Protein AF-A0A962JHP2-F1 (afdb_monomer_lite)

Foldseek 3Di:
DDLVVLVVLLVLLVVLVVQLVVCVPPPVCVVVNVVSLVSSLVSQLVCLVPPDCQFKAKAFDPPDPQRWIWIDTPPDDSVSTDTDGLVSVVVSDDPVSCVNNVND

pLDDT: mean 94.13, std 5.73, range [69.44, 98.19]

Sequence (104 aa):
MTREEALALMKQIHFFNTQFHACANKPHLKFFRDFMRSNKDRCQLMLLKFASADLVWVKKDLNHPNQEWSIGLHGLPDNLARHIPLSVLQQGLSYELLKTWQIN

Structure (mmCIF, N/CA/C/O backbone):
data_AF-A0A962JHP2-F1
#
_entry.id   AF-A0A962JHP2-F1
#
loop_
_atom_site.group_PDB
_atom_site.id
_atom_site.type_symbol
_atom_site.label_atom_id
_atom_site.label_alt_id
_atom_site.label_comp_id
_atom_site.label_asym_id
_atom_site.label_entity_id
_atom_site.label_seq_id
_atom_site.pdbx_PDB_ins_code
_atom_site.Cartn_x
_atom_site.Cartn_y
_atom_site.Cartn_z
_atom_site.occupancy
_atom_site.B_iso_or_equiv
_atom_site.auth_seq_id
_atom_site.auth_comp_id
_atom_site.auth_asym_id
_atom_site.auth_atom_id
_atom_site.pdbx_PDB_model_num
ATOM 1 N N . MET A 1 1 ? -13.665 7.226 4.679 1.00 93.88 1 MET A N 1
ATOM 2 C CA . MET A 1 1 ? -13.632 6.485 3.402 1.00 93.88 1 MET A CA 1
ATOM 3 C C . MET A 1 1 ? -14.595 5.311 3.487 1.00 93.88 1 MET A C 1
ATOM 5 O O . MET A 1 1 ? -14.600 4.647 4.519 1.00 93.88 1 MET A O 1
ATOM 9 N N . THR A 1 2 ? -15.409 5.066 2.461 1.00 96.75 2 THR A N 1
ATOM 10 C CA . THR A 1 2 ? -16.315 3.905 2.383 1.00 96.75 2 THR A CA 1
ATOM 11 C C . THR A 1 2 ? -15.591 2.646 1.894 1.00 96.75 2 THR A C 1
ATOM 13 O O . THR A 1 2 ? -14.452 2.702 1.419 1.00 96.75 2 THR A O 1
ATOM 16 N N . ARG A 1 3 ? -16.252 1.483 1.981 1.00 95.69 3 ARG A N 1
ATOM 17 C CA . ARG A 1 3 ? -15.698 0.218 1.475 1.00 95.69 3 ARG A CA 1
ATOM 18 C C . ARG A 1 3 ? -15.491 0.256 -0.040 1.00 95.69 3 ARG A C 1
ATOM 20 O O . ARG A 1 3 ? -14.483 -0.253 -0.527 1.00 95.69 3 ARG A O 1
ATOM 27 N N . GLU A 1 4 ? -16.409 0.871 -0.775 1.00 96.88 4 GLU A N 1
ATOM 28 C CA . GLU A 1 4 ? -16.360 1.005 -2.232 1.00 96.88 4 GLU A CA 1
ATOM 29 C C . GLU A 1 4 ? -15.184 1.885 -2.667 1.00 96.88 4 GLU A C 1
ATOM 31 O O . GLU A 1 4 ? -14.446 1.517 -3.582 1.00 96.88 4 GLU A O 1
ATOM 36 N N . GLU A 1 5 ? -14.965 3.008 -1.978 1.00 97.44 5 GLU A N 1
ATOM 37 C CA . GLU A 1 5 ? -13.829 3.904 -2.218 1.00 97.44 5 GLU A CA 1
ATOM 38 C C . GLU A 1 5 ? -12.496 3.200 -1.951 1.00 97.44 5 GLU A C 1
ATOM 40 O O . GLU A 1 5 ? -11.576 3.258 -2.771 1.00 97.44 5 GLU A O 1
ATOM 45 N N . ALA A 1 6 ? -12.399 2.479 -0.831 1.00 96.69 6 ALA A N 1
ATOM 46 C CA . ALA A 1 6 ? -11.197 1.732 -0.487 1.00 96.69 6 ALA A CA 1
ATOM 47 C C . ALA A 1 6 ? -10.916 0.612 -1.502 1.00 96.69 6 ALA A C 1
ATOM 49 O O . ALA A 1 6 ? -9.772 0.420 -1.924 1.00 96.69 6 ALA A O 1
ATOM 50 N N . LEU A 1 7 ? -11.957 -0.090 -1.964 1.00 96.56 7 LEU A N 1
ATOM 51 C CA . LEU A 1 7 ? -11.842 -1.098 -3.017 1.00 96.56 7 LEU A CA 1
ATOM 52 C C . LEU A 1 7 ? -11.395 -0.477 -4.348 1.00 96.56 7 LEU A C 1
ATOM 54 O O . LEU A 1 7 ? -10.558 -1.057 -5.045 1.00 96.56 7 LEU A O 1
ATOM 58 N N . ALA A 1 8 ? -11.921 0.695 -4.706 1.00 96.94 8 ALA A N 1
ATOM 59 C CA . ALA A 1 8 ? -11.495 1.425 -5.895 1.00 96.94 8 ALA A CA 1
ATOM 60 C C . ALA A 1 8 ? -10.009 1.811 -5.810 1.00 96.94 8 ALA A C 1
ATOM 62 O O . ALA A 1 8 ? -9.263 1.574 -6.763 1.00 96.94 8 ALA A O 1
ATOM 63 N N . LEU A 1 9 ? -9.549 2.306 -4.656 1.00 96.94 9 LEU A N 1
ATOM 64 C CA . LEU A 1 9 ? -8.132 2.589 -4.420 1.00 96.94 9 LEU A CA 1
ATOM 65 C C . LEU A 1 9 ? -7.266 1.330 -4.501 1.00 96.94 9 LEU A C 1
ATOM 67 O O . LEU A 1 9 ? -6.218 1.369 -5.139 1.00 96.94 9 LEU A O 1
ATOM 71 N N . MET A 1 10 ? -7.705 0.194 -3.952 1.00 96.19 10 MET A N 1
ATOM 72 C CA . MET A 1 10 ? -6.964 -1.067 -4.087 1.00 96.19 10 MET A CA 1
ATOM 73 C C . MET A 1 10 ? -6.835 -1.536 -5.537 1.00 96.19 10 MET A C 1
ATOM 75 O O . MET A 1 10 ? -5.775 -2.030 -5.926 1.00 96.19 10 MET A O 1
ATOM 79 N N . LYS A 1 11 ? -7.865 -1.340 -6.369 1.00 96.44 11 LYS A N 1
ATOM 80 C CA . LYS A 1 11 ? -7.770 -1.611 -7.813 1.00 96.44 11 LYS A CA 1
ATOM 81 C C . LYS A 1 11 ? -6.721 -0.719 -8.483 1.00 96.44 11 LYS A C 1
ATOM 83 O O . LYS A 1 11 ? -5.929 -1.221 -9.278 1.00 96.44 11 LYS A O 1
ATOM 88 N N . GLN A 1 12 ? -6.659 0.567 -8.127 1.00 97.81 12 GLN A N 1
ATOM 89 C CA . GLN A 1 12 ? -5.624 1.478 -8.636 1.00 97.81 12 GLN A CA 1
ATOM 90 C C . GLN A 1 12 ? -4.221 1.075 -8.169 1.00 97.81 12 GLN A C 1
ATOM 92 O O . GLN A 1 12 ? -3.302 0.987 -8.979 1.00 97.81 12 GLN A O 1
ATOM 97 N N . ILE A 1 13 ? -4.058 0.735 -6.887 1.00 97.81 13 ILE A N 1
ATOM 98 C CA . ILE A 1 13 ? -2.800 0.220 -6.325 1.00 97.81 13 ILE A CA 1
ATOM 99 C C . ILE A 1 13 ? -2.335 -1.011 -7.116 1.00 97.81 13 ILE A C 1
ATOM 101 O O . ILE A 1 13 ? -1.170 -1.103 -7.505 1.00 97.81 13 ILE A O 1
ATOM 105 N N . HIS A 1 14 ? -3.242 -1.947 -7.404 1.00 96.50 14 HIS A N 1
ATOM 106 C CA . HIS A 1 14 ? -2.926 -3.138 -8.188 1.00 96.50 14 HIS A CA 1
ATOM 107 C C . HIS A 1 14 ? -2.508 -2.800 -9.625 1.00 96.50 14 HIS A C 1
ATOM 109 O O . HIS A 1 14 ? -1.512 -3.338 -10.118 1.00 96.50 14 HIS A O 1
ATOM 115 N N . PHE A 1 15 ? -3.235 -1.893 -10.282 1.00 97.62 15 PHE A N 1
ATOM 116 C CA . PHE A 1 15 ? -2.904 -1.415 -11.620 1.00 97.62 15 PHE A CA 1
ATOM 117 C C . PHE A 1 15 ? -1.497 -0.805 -11.654 1.00 97.62 15 PHE A C 1
ATOM 119 O O . PHE A 1 15 ? -0.643 -1.280 -12.405 1.00 97.62 15 PHE A O 1
ATOM 126 N N . PHE A 1 16 ? -1.212 0.167 -10.785 1.00 98.12 16 PHE A N 1
ATOM 127 C CA . PHE A 1 16 ? 0.095 0.820 -10.719 1.00 98.12 16 PHE A CA 1
ATOM 128 C C . PHE A 1 16 ? 1.224 -0.161 -10.397 1.00 98.12 16 PHE A C 1
ATOM 130 O O . PHE A 1 16 ? 2.279 -0.112 -11.028 1.00 98.12 16 PHE A O 1
ATOM 137 N N . ASN A 1 17 ? 1.008 -1.101 -9.471 1.00 96.44 17 ASN A N 1
ATOM 138 C CA . ASN A 1 17 ? 2.003 -2.124 -9.154 1.00 96.44 17 ASN A CA 1
ATOM 139 C C . ASN A 1 17 ? 2.299 -3.033 -10.358 1.00 96.44 17 ASN A C 1
ATOM 141 O O . ASN A 1 17 ? 3.452 -3.379 -10.607 1.00 96.44 17 ASN A O 1
ATOM 145 N N . THR A 1 18 ? 1.271 -3.396 -11.125 1.00 96.88 18 THR A N 1
ATOM 146 C CA . THR A 1 18 ? 1.427 -4.211 -12.338 1.00 96.88 18 THR A CA 1
ATOM 147 C C . THR A 1 18 ? 2.246 -3.469 -13.391 1.00 96.88 18 THR A C 1
ATOM 149 O O . THR A 1 18 ? 3.211 -4.022 -13.917 1.00 96.88 18 THR A O 1
ATOM 152 N N . GLN A 1 19 ? 1.930 -2.194 -13.642 1.00 97.38 19 GLN A N 1
ATOM 153 C CA . GLN A 1 19 ? 2.686 -1.367 -14.589 1.00 97.38 19 GLN A CA 1
ATOM 154 C C . GLN A 1 19 ? 4.134 -1.141 -14.132 1.00 97.38 19 GLN A C 1
ATOM 156 O O . GLN A 1 19 ? 5.057 -1.197 -14.946 1.00 97.38 19 GLN A O 1
ATOM 161 N N . PHE A 1 20 ? 4.355 -0.952 -12.827 1.00 96.06 20 PHE A N 1
ATOM 162 C CA . PHE A 1 20 ? 5.689 -0.852 -12.233 1.00 96.06 20 PHE A CA 1
ATOM 163 C C . PHE A 1 20 ? 6.547 -2.088 -12.552 1.00 96.06 20 PHE A C 1
ATOM 165 O O . PHE A 1 20 ? 7.650 -1.946 -13.085 1.00 96.06 20 PHE A O 1
ATOM 172 N N . HIS A 1 21 ? 6.038 -3.299 -12.301 1.00 95.25 21 HIS A N 1
ATOM 173 C CA . HIS A 1 21 ? 6.786 -4.529 -12.583 1.00 95.25 21 HIS A CA 1
ATOM 174 C C . HIS A 1 21 ? 6.963 -4.791 -14.083 1.00 95.25 21 HIS A C 1
ATOM 176 O O . HIS A 1 21 ? 8.046 -5.203 -14.499 1.00 95.25 21 HIS A O 1
ATOM 182 N N . ALA A 1 22 ? 5.963 -4.479 -14.914 1.00 96.12 22 ALA A N 1
ATOM 183 C CA . ALA A 1 22 ? 6.062 -4.615 -16.371 1.00 96.12 22 ALA A CA 1
ATOM 184 C C . ALA A 1 22 ? 7.185 -3.753 -16.990 1.00 96.12 22 ALA A C 1
ATOM 186 O O . ALA A 1 22 ? 7.675 -4.046 -18.086 1.00 96.12 22 ALA A O 1
ATOM 187 N N . CYS A 1 23 ? 7.620 -2.704 -16.284 1.00 94.44 23 CYS A N 1
ATOM 188 C CA . CYS A 1 23 ? 8.696 -1.811 -16.710 1.00 94.44 23 CYS A CA 1
ATOM 189 C C . CYS A 1 23 ? 10.055 -2.100 -16.050 1.00 94.44 23 CYS A C 1
ATOM 191 O O . CYS A 1 23 ? 11.020 -1.401 -16.356 1.00 94.44 23 CYS A O 1
ATOM 193 N N . ALA A 1 24 ? 10.167 -3.096 -15.160 1.00 90.88 24 ALA A N 1
ATOM 194 C CA . ALA A 1 24 ? 11.346 -3.289 -14.306 1.00 90.88 24 ALA A CA 1
ATOM 195 C C . ALA A 1 24 ? 12.668 -3.369 -15.090 1.00 90.88 24 ALA A C 1
ATOM 197 O O . ALA A 1 24 ? 13.640 -2.712 -14.715 1.00 90.88 24 ALA A O 1
ATOM 198 N N . ASN A 1 25 ? 12.654 -4.082 -16.220 1.00 93.50 25 ASN A N 1
ATOM 199 C CA . ASN A 1 25 ? 13.830 -4.369 -17.047 1.00 93.50 25 ASN A CA 1
ATOM 200 C C . ASN A 1 25 ? 13.932 -3.474 -18.297 1.00 93.50 25 ASN A C 1
ATOM 202 O O . ASN A 1 25 ? 14.625 -3.825 -19.249 1.00 93.50 25 ASN A O 1
ATOM 206 N N . LYS A 1 26 ? 13.213 -2.342 -18.341 1.00 94.25 26 LYS A N 1
ATOM 207 C CA . LYS A 1 26 ? 13.168 -1.436 -19.502 1.00 94.25 26 LYS A CA 1
ATOM 208 C C . LYS A 1 26 ? 13.769 -0.073 -19.134 1.00 94.25 26 LYS A C 1
ATOM 210 O O . LYS A 1 26 ? 13.031 0.797 -18.671 1.00 94.25 26 LYS A O 1
ATOM 215 N N . PRO A 1 27 ? 15.081 0.160 -19.354 1.00 94.81 27 PRO A N 1
ATOM 216 C CA . PRO A 1 27 ? 15.752 1.394 -18.928 1.00 94.81 27 PRO A CA 1
ATOM 217 C C . PRO A 1 27 ? 15.118 2.677 -19.482 1.00 94.81 27 PRO A C 1
ATOM 219 O O . PRO A 1 27 ? 14.962 3.652 -18.753 1.00 94.81 27 PRO A O 1
ATOM 222 N N . HIS A 1 28 ? 14.666 2.657 -20.740 1.00 97.00 28 HIS A N 1
ATOM 223 C CA . HIS A 1 28 ? 13.986 3.790 -21.381 1.00 97.00 28 HIS A CA 1
ATOM 224 C C . HIS A 1 28 ? 12.633 4.143 -20.734 1.00 97.00 28 HIS A C 1
ATOM 226 O O . HIS A 1 28 ? 12.141 5.251 -20.916 1.00 97.00 28 HIS A O 1
ATOM 232 N N . LEU A 1 29 ? 12.044 3.237 -19.944 1.00 97.25 29 LEU A N 1
ATOM 233 C CA . LEU A 1 29 ? 10.809 3.473 -19.190 1.00 97.25 29 LEU A CA 1
ATOM 234 C C . LEU A 1 29 ? 11.065 3.798 -17.716 1.00 97.25 29 LEU A C 1
ATOM 236 O O . LEU A 1 29 ? 10.116 3.794 -16.936 1.00 97.25 29 LEU A O 1
ATOM 240 N N . LYS A 1 30 ? 12.307 4.088 -17.302 1.00 95.88 30 LYS A N 1
ATOM 241 C CA . LYS A 1 30 ? 12.632 4.357 -15.892 1.00 95.88 30 LYS A CA 1
ATOM 242 C C . LYS A 1 30 ? 11.719 5.421 -15.274 1.00 95.88 30 LYS A C 1
ATOM 244 O O . LYS A 1 30 ? 11.152 5.180 -14.217 1.00 95.88 30 LYS A O 1
ATOM 249 N N . PHE A 1 31 ? 11.526 6.561 -15.941 1.00 96.94 31 PHE A N 1
ATOM 250 C CA . PHE A 1 31 ? 10.658 7.630 -15.429 1.00 96.94 31 PHE A CA 1
ATOM 251 C C . PHE A 1 31 ? 9.207 7.177 -15.258 1.00 96.94 31 PHE A C 1
ATOM 253 O O . PHE A 1 31 ? 8.597 7.439 -14.225 1.00 96.94 31 PHE A O 1
ATOM 260 N N . PHE A 1 32 ? 8.670 6.451 -16.239 1.00 97.44 32 PHE A N 1
ATOM 261 C CA . PHE A 1 32 ? 7.323 5.896 -16.159 1.00 97.44 32 PHE A CA 1
ATOM 262 C C . PHE A 1 32 ? 7.206 4.870 -15.026 1.00 97.44 32 PHE A C 1
ATOM 264 O O . PHE A 1 32 ? 6.270 4.923 -14.236 1.00 97.44 32 PHE A O 1
ATOM 271 N N . ARG A 1 33 ? 8.189 3.975 -14.888 1.00 97.12 33 ARG A N 1
ATOM 272 C CA . ARG A 1 33 ? 8.264 2.996 -13.798 1.00 97.12 33 ARG A CA 1
ATOM 273 C C . ARG A 1 33 ? 8.256 3.681 -12.432 1.00 97.12 33 ARG A C 1
ATOM 275 O O . ARG A 1 33 ? 7.465 3.309 -11.567 1.00 97.12 33 ARG A O 1
ATOM 282 N N . ASP A 1 34 ? 9.119 4.674 -12.247 1.00 96.00 34 ASP A N 1
ATOM 283 C CA . ASP A 1 34 ? 9.246 5.404 -10.986 1.00 96.00 34 ASP A CA 1
ATOM 284 C C . ASP A 1 34 ? 7.947 6.190 -10.689 1.00 96.00 34 ASP A C 1
ATOM 286 O O . ASP A 1 34 ? 7.471 6.203 -9.552 1.00 96.00 34 ASP A O 1
ATOM 290 N N . PHE A 1 35 ? 7.291 6.739 -11.721 1.00 97.50 35 PHE A N 1
ATOM 291 C CA . PHE A 1 35 ? 5.965 7.353 -11.609 1.00 97.50 35 PHE A CA 1
ATOM 292 C C . PHE A 1 35 ? 4.885 6.348 -11.176 1.00 97.50 35 PHE A C 1
ATOM 294 O O . PHE A 1 35 ? 4.110 6.642 -10.266 1.00 97.50 35 PHE A O 1
ATOM 301 N N . MET A 1 36 ? 4.841 5.146 -11.759 1.00 98.06 36 MET A N 1
ATOM 302 C CA . MET A 1 36 ? 3.898 4.092 -11.356 1.00 98.06 36 MET A CA 1
ATOM 303 C C . MET A 1 36 ? 4.121 3.672 -9.900 1.00 98.06 36 MET A C 1
ATOM 305 O O . MET A 1 36 ? 3.157 3.563 -9.141 1.00 98.06 36 MET A O 1
ATOM 309 N N . ARG A 1 37 ? 5.383 3.517 -9.470 1.00 96.12 37 ARG A N 1
ATOM 310 C CA . ARG A 1 37 ? 5.698 3.233 -8.062 1.00 96.12 37 ARG A CA 1
ATOM 311 C C . ARG A 1 37 ? 5.191 4.342 -7.143 1.00 96.12 37 ARG A C 1
ATOM 313 O O . ARG A 1 37 ? 4.493 4.046 -6.180 1.00 96.12 37 ARG A O 1
ATOM 320 N N . SER A 1 38 ? 5.480 5.601 -7.471 1.00 96.75 38 SER A N 1
ATOM 321 C CA . SER A 1 38 ? 5.060 6.744 -6.655 1.00 96.75 38 SER A CA 1
ATOM 322 C C . SER A 1 38 ? 3.536 6.848 -6.534 1.00 96.75 38 SER A C 1
ATOM 324 O O . SER A 1 38 ? 3.027 7.096 -5.443 1.00 96.75 38 SER A O 1
ATOM 326 N N . ASN A 1 39 ? 2.783 6.614 -7.613 1.00 98.06 39 ASN A N 1
ATOM 327 C CA . ASN A 1 39 ? 1.317 6.652 -7.559 1.00 98.06 39 ASN A CA 1
ATOM 328 C C . ASN A 1 39 ? 0.722 5.486 -6.766 1.00 98.06 39 ASN A C 1
ATOM 330 O O . ASN A 1 39 ? -0.209 5.703 -5.991 1.00 98.06 39 ASN A O 1
ATOM 334 N N . LYS A 1 40 ? 1.292 4.280 -6.886 1.00 97.69 40 LYS A N 1
ATOM 335 C CA . LYS A 1 40 ? 0.927 3.151 -6.021 1.00 97.69 40 LYS A CA 1
ATOM 336 C C . LYS A 1 40 ? 1.080 3.533 -4.545 1.00 97.69 40 LYS A C 1
ATOM 338 O O . LYS A 1 40 ? 0.125 3.407 -3.778 1.00 97.69 40 LYS A O 1
ATOM 343 N N . ASP A 1 41 ? 2.252 4.054 -4.186 1.00 97.31 41 ASP A N 1
ATOM 344 C CA . ASP A 1 41 ? 2.576 4.420 -2.810 1.00 97.31 41 ASP A CA 1
ATOM 345 C C . ASP A 1 41 ? 1.664 5.565 -2.307 1.00 97.31 41 ASP A C 1
ATOM 347 O O . ASP A 1 41 ? 1.186 5.532 -1.175 1.00 97.31 41 ASP A O 1
ATOM 351 N N . ARG A 1 42 ? 1.312 6.544 -3.158 1.00 98.00 42 ARG A N 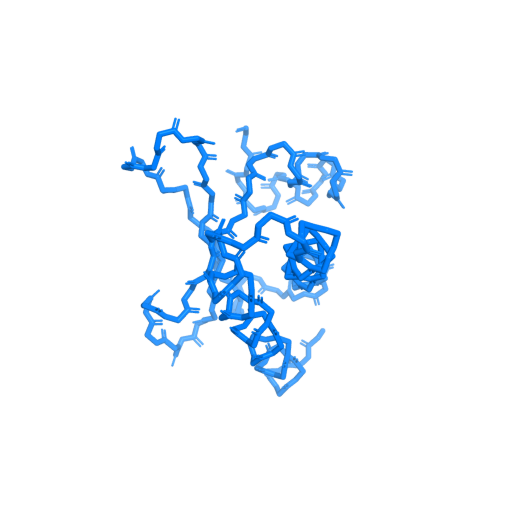1
ATOM 352 C CA . ARG A 1 42 ? 0.335 7.604 -2.826 1.00 98.00 42 ARG A CA 1
ATOM 353 C C . ARG A 1 42 ? -1.059 7.058 -2.529 1.00 98.00 42 ARG A C 1
ATOM 355 O O . ARG A 1 42 ? -1.666 7.478 -1.547 1.00 98.00 42 ARG A O 1
ATOM 362 N N . CYS A 1 43 ? -1.569 6.130 -3.339 1.00 98.06 43 CYS A N 1
ATOM 363 C CA . CYS A 1 43 ? -2.870 5.507 -3.087 1.00 98.06 43 CYS A CA 1
ATOM 364 C C . CYS A 1 43 ? -2.875 4.723 -1.768 1.00 98.06 43 CYS A C 1
ATOM 366 O O . CYS A 1 43 ? -3.838 4.794 -1.009 1.00 98.06 43 CYS A O 1
ATOM 368 N N . GLN A 1 44 ? -1.781 4.022 -1.469 1.00 97.94 44 GLN A N 1
ATOM 369 C CA . GLN A 1 44 ? -1.590 3.340 -0.191 1.00 97.94 44 GLN A CA 1
ATOM 370 C C . GLN A 1 44 ? -1.589 4.326 0.987 1.00 97.94 44 GLN A C 1
ATOM 372 O O . GLN A 1 44 ? -2.305 4.112 1.960 1.00 97.94 44 GLN A O 1
ATOM 377 N N . LEU A 1 45 ? -0.875 5.450 0.881 1.00 98.19 45 LEU A N 1
ATOM 378 C CA . LEU A 1 45 ? -0.906 6.504 1.900 1.00 98.19 45 LEU A CA 1
ATOM 379 C C . LEU A 1 45 ? -2.303 7.119 2.068 1.00 98.19 45 LEU A C 1
ATOM 381 O O . LEU A 1 45 ? -2.692 7.433 3.188 1.00 98.19 45 LEU A O 1
ATOM 385 N N . MET A 1 46 ? -3.074 7.283 0.987 1.00 98.06 46 MET A N 1
ATOM 386 C CA . MET A 1 46 ? -4.463 7.750 1.077 1.00 98.06 46 MET A CA 1
ATOM 387 C C . MET A 1 46 ? -5.349 6.772 1.851 1.00 98.06 46 MET A C 1
ATOM 389 O O . MET A 1 46 ? -6.135 7.220 2.683 1.00 98.06 46 MET A O 1
ATOM 393 N N . LEU A 1 47 ? -5.204 5.459 1.633 1.00 97.38 47 LEU A N 1
ATOM 394 C CA . LEU A 1 47 ? -5.915 4.461 2.438 1.00 97.38 47 LEU A CA 1
ATOM 395 C C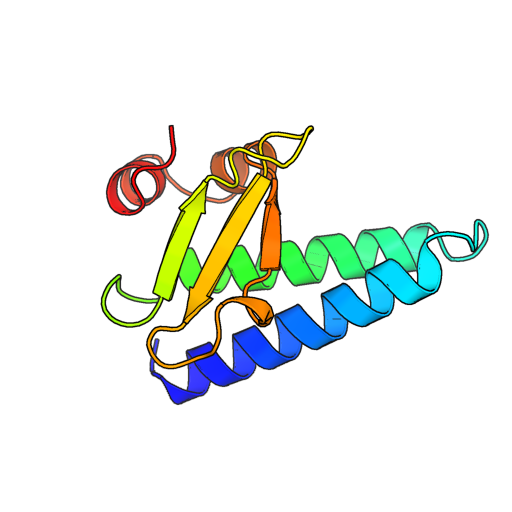 . LEU A 1 47 ? -5.606 4.657 3.926 1.00 97.38 47 LEU A C 1
ATOM 397 O O . LEU A 1 47 ? -6.523 4.800 4.724 1.00 97.38 47 LEU A O 1
ATOM 401 N N . LEU A 1 48 ? -4.329 4.764 4.294 1.00 97.19 48 LEU A N 1
ATOM 402 C CA . LEU A 1 48 ? -3.930 4.876 5.702 1.00 97.19 48 LEU A CA 1
ATOM 403 C C . LEU A 1 48 ? -4.307 6.206 6.363 1.00 97.19 48 LEU A C 1
ATOM 405 O O . LEU A 1 48 ? -4.420 6.270 7.585 1.00 97.19 48 LEU A O 1
ATOM 409 N N . LYS A 1 49 ? -4.504 7.269 5.578 1.00 97.69 49 LYS A N 1
ATOM 410 C CA . LYS A 1 49 ? -4.947 8.576 6.084 1.00 97.69 49 LYS A CA 1
ATOM 411 C C . LYS A 1 49 ? -6.447 8.648 6.344 1.00 97.69 49 LYS A C 1
ATOM 413 O O . LYS A 1 49 ? -6.867 9.432 7.187 1.00 97.69 49 LYS A O 1
ATOM 418 N N . PHE A 1 50 ? -7.251 7.896 5.591 1.00 97.38 50 PHE A N 1
ATOM 419 C CA . PHE A 1 50 ? -8.695 8.143 5.506 1.00 97.38 50 PHE A CA 1
ATOM 420 C C . PHE A 1 50 ? -9.579 6.911 5.741 1.00 97.38 50 PHE A C 1
ATOM 422 O O . PHE A 1 50 ? -10.799 7.061 5.880 1.00 97.38 50 PHE A O 1
ATOM 429 N N . ALA A 1 51 ? -9.008 5.707 5.747 1.00 96.38 51 ALA A N 1
ATOM 430 C CA . ALA A 1 51 ? -9.706 4.482 6.112 1.00 96.38 51 ALA A CA 1
ATOM 431 C C . ALA A 1 51 ? -9.533 4.179 7.605 1.00 96.38 51 ALA A C 1
ATOM 433 O O . ALA A 1 51 ? -8.519 4.524 8.210 1.00 96.38 51 ALA A O 1
ATOM 434 N N . SER A 1 52 ? -10.528 3.513 8.190 1.00 93.88 52 SER A N 1
ATOM 435 C CA . SER A 1 52 ? -10.431 2.966 9.542 1.00 93.88 52 SER A CA 1
ATOM 436 C C . SER A 1 52 ? -9.726 1.606 9.544 1.00 93.88 52 SER A C 1
ATOM 438 O O . SER A 1 52 ? -9.658 0.917 8.519 1.00 93.88 52 SER A O 1
ATOM 440 N N . ALA A 1 53 ? -9.252 1.196 10.721 1.00 93.56 53 ALA A N 1
ATOM 441 C CA . ALA A 1 53 ? -8.648 -0.118 10.939 1.00 93.56 53 ALA A CA 1
ATOM 442 C C . ALA A 1 53 ? -9.627 -1.288 10.711 1.00 93.56 53 ALA A C 1
ATOM 444 O O . ALA A 1 53 ? -9.191 -2.388 10.402 1.00 93.56 53 ALA A O 1
ATOM 445 N N . ASP A 1 54 ? -10.943 -1.058 10.776 1.00 94.69 54 ASP A N 1
ATOM 446 C CA . ASP A 1 54 ? -11.943 -2.089 10.450 1.00 94.69 54 ASP A CA 1
ATOM 447 C C . ASP A 1 54 ? -11.986 -2.417 8.948 1.00 94.69 54 ASP A C 1
ATOM 449 O O . ASP A 1 54 ? -12.492 -3.461 8.532 1.00 94.69 54 ASP A O 1
ATOM 453 N N . LEU A 1 55 ? -11.471 -1.512 8.108 1.00 95.81 55 LEU A N 1
ATOM 454 C CA . LEU A 1 55 ? -11.518 -1.627 6.654 1.00 95.81 55 LEU A CA 1
ATOM 455 C C . LEU A 1 55 ? -10.170 -2.032 6.053 1.00 95.81 55 LEU A C 1
ATOM 457 O O . LEU A 1 55 ? -10.133 -2.859 5.138 1.00 95.81 55 LEU A O 1
ATOM 461 N N . VAL A 1 56 ? -9.077 -1.462 6.558 1.00 96.81 56 VAL A N 1
ATOM 462 C CA . VAL A 1 56 ? -7.709 -1.665 6.065 1.00 96.81 56 VAL A CA 1
ATOM 463 C C . VAL A 1 56 ? -6.859 -2.275 7.169 1.00 96.81 56 VAL A C 1
ATOM 465 O O . VAL A 1 56 ? -6.919 -1.831 8.308 1.00 96.81 56 VAL A O 1
ATOM 468 N N . TRP A 1 57 ? -6.006 -3.228 6.808 1.00 95.81 57 TRP A N 1
ATOM 469 C CA . TRP A 1 57 ? -4.947 -3.716 7.683 1.00 95.81 57 TRP A CA 1
ATOM 470 C C . TRP A 1 57 ? -3.574 -3.356 7.124 1.00 95.81 57 TRP A C 1
ATOM 472 O O . TRP A 1 57 ? -3.374 -3.248 5.910 1.00 95.81 57 TRP A O 1
ATOM 482 N N . VAL A 1 58 ? -2.609 -3.221 8.033 1.00 95.56 58 VAL A N 1
ATOM 483 C CA . VAL A 1 58 ? -1.201 -2.970 7.724 1.00 95.56 58 VAL A CA 1
ATOM 484 C C . VAL A 1 58 ? -0.349 -3.956 8.513 1.00 95.56 58 VAL A C 1
ATOM 486 O O . VAL A 1 58 ? -0.574 -4.145 9.705 1.00 95.56 58 VAL A O 1
ATOM 489 N N . LYS A 1 59 ? 0.598 -4.630 7.856 1.00 93.69 59 LYS A N 1
ATOM 490 C CA . LYS A 1 59 ? 1.479 -5.622 8.493 1.00 93.69 59 LYS A CA 1
ATOM 491 C C . LYS A 1 59 ? 2.908 -5.452 8.006 1.00 93.69 59 LYS A C 1
ATOM 493 O O . LYS A 1 59 ? 3.130 -5.247 6.818 1.00 93.69 59 LYS A O 1
ATOM 498 N N . LYS A 1 60 ? 3.880 -5.586 8.904 1.00 91.44 60 LYS A N 1
ATOM 499 C CA . LYS A 1 60 ? 5.295 -5.645 8.528 1.00 91.44 60 LYS A CA 1
ATOM 500 C C . LYS A 1 60 ? 5.570 -6.952 7.782 1.00 91.44 60 LYS A C 1
ATOM 502 O O . LYS A 1 60 ? 5.210 -8.016 8.285 1.00 91.44 60 LYS A O 1
ATOM 507 N N . ASP A 1 61 ? 6.219 -6.882 6.623 1.00 86.12 61 ASP A N 1
ATOM 508 C CA . ASP A 1 61 ? 6.731 -8.076 5.953 1.00 86.12 61 ASP A CA 1
ATOM 509 C C . ASP A 1 61 ? 8.126 -8.394 6.504 1.00 86.12 61 ASP A C 1
ATOM 511 O O . ASP A 1 61 ? 9.116 -7.730 6.192 1.00 86.12 61 ASP A O 1
ATOM 515 N N . LEU A 1 62 ? 8.191 -9.404 7.374 1.00 78.81 62 LEU A N 1
ATOM 516 C CA . LEU A 1 62 ? 9.432 -9.833 8.023 1.00 78.81 62 LEU A CA 1
ATOM 517 C C . LEU A 1 62 ? 10.419 -10.490 7.050 1.00 78.81 62 LEU A C 1
ATOM 519 O O . LEU A 1 62 ? 11.603 -10.575 7.363 1.00 78.81 62 LEU A O 1
ATOM 523 N N . ASN A 1 63 ? 9.945 -10.935 5.885 1.00 75.81 63 ASN A N 1
ATOM 524 C CA . ASN A 1 63 ? 10.756 -11.655 4.909 1.00 75.81 63 ASN A CA 1
ATOM 525 C C . ASN A 1 63 ? 11.292 -10.739 3.803 1.00 75.81 63 ASN A C 1
ATOM 527 O O . ASN A 1 63 ? 12.134 -11.166 3.011 1.00 75.81 63 ASN A O 1
ATOM 531 N N . HIS A 1 64 ? 10.826 -9.488 3.726 1.00 73.00 64 HIS A N 1
ATOM 532 C CA . HIS A 1 64 ? 11.255 -8.575 2.677 1.00 73.00 64 HIS A CA 1
ATOM 533 C C . HIS A 1 64 ? 12.564 -7.857 3.063 1.00 73.00 64 HIS A C 1
ATOM 535 O O . HIS A 1 64 ? 12.605 -7.162 4.084 1.00 73.00 64 HIS A O 1
ATOM 541 N N . PRO A 1 65 ? 13.626 -7.922 2.232 1.00 70.25 65 PRO A N 1
ATOM 542 C CA . PRO A 1 65 ? 14.957 -7.400 2.575 1.00 70.25 65 PRO A CA 1
ATOM 543 C C . PRO A 1 65 ? 14.985 -5.888 2.844 1.00 70.25 65 PRO A C 1
ATOM 545 O O . PRO A 1 65 ? 15.879 -5.388 3.518 1.00 70.25 65 PRO A O 1
ATOM 548 N N . ASN A 1 66 ? 13.983 -5.159 2.348 1.00 69.44 66 ASN A N 1
ATOM 549 C CA . ASN A 1 66 ? 13.914 -3.698 2.423 1.00 69.44 66 ASN A CA 1
ATOM 550 C C . ASN A 1 66 ? 12.979 -3.171 3.525 1.00 69.44 66 ASN A C 1
ATOM 552 O O . ASN A 1 66 ? 12.547 -2.024 3.436 1.00 69.44 66 ASN A O 1
ATOM 556 N N . GLN A 1 67 ? 12.635 -3.992 4.528 1.00 75.44 67 GLN A N 1
ATOM 557 C CA . GLN A 1 67 ? 11.708 -3.611 5.608 1.00 75.44 67 GLN A CA 1
ATOM 558 C C . GLN A 1 67 ? 10.381 -3.058 5.058 1.00 75.44 67 GLN A C 1
ATOM 560 O O . GLN A 1 67 ? 9.909 -1.986 5.450 1.00 75.44 67 GLN A O 1
ATOM 565 N N . GLU A 1 68 ? 9.809 -3.760 4.078 1.00 86.69 68 GLU A N 1
ATOM 566 C CA . GLU A 1 68 ? 8.541 -3.343 3.488 1.00 86.69 68 GLU A CA 1
ATOM 567 C C . GLU A 1 68 ? 7.360 -3.710 4.397 1.00 86.69 68 GLU A C 1
ATOM 569 O O . GLU A 1 68 ? 7.405 -4.637 5.207 1.00 86.69 68 GLU A O 1
ATOM 574 N N . TRP A 1 69 ? 6.290 -2.937 4.259 1.00 94.44 69 TRP A N 1
ATOM 575 C CA . TRP A 1 69 ? 5.017 -3.152 4.928 1.00 94.44 69 TRP A CA 1
ATOM 576 C C . TRP A 1 69 ? 3.951 -3.472 3.892 1.00 94.44 69 TRP A C 1
ATOM 578 O O . TRP A 1 69 ? 3.896 -2.848 2.838 1.00 94.44 69 TRP A O 1
ATOM 588 N N . SER A 1 70 ? 3.081 -4.420 4.199 1.00 94.38 70 SER A N 1
ATOM 589 C CA . SER A 1 70 ? 1.932 -4.806 3.389 1.00 94.38 70 SER A CA 1
ATOM 590 C C . SER A 1 70 ? 0.691 -4.051 3.830 1.00 94.38 70 SER A C 1
ATOM 592 O O . SER A 1 70 ? 0.378 -4.023 5.018 1.00 94.38 70 SER A O 1
ATOM 594 N N . ILE A 1 71 ? -0.042 -3.498 2.865 1.00 96.06 71 ILE A N 1
ATOM 595 C CA . ILE A 1 71 ? -1.359 -2.891 3.078 1.00 96.06 71 ILE A CA 1
ATOM 596 C C . ILE A 1 71 ? -2.395 -3.702 2.308 1.00 96.06 71 ILE A C 1
ATOM 598 O O . ILE A 1 71 ? -2.230 -3.929 1.104 1.00 96.06 71 ILE A O 1
ATOM 602 N N . GLY A 1 72 ? -3.464 -4.108 2.991 1.00 96.31 72 GLY A N 1
ATOM 603 C CA . GLY A 1 72 ? -4.577 -4.852 2.409 1.00 96.31 72 GLY A CA 1
ATOM 604 C C . GLY A 1 72 ? -5.929 -4.419 2.970 1.00 96.31 72 GLY A C 1
ATOM 605 O O . GLY A 1 72 ? -6.007 -3.629 3.906 1.00 96.31 72 GLY A O 1
ATOM 606 N N . LEU A 1 73 ? -7.009 -4.935 2.382 1.00 96.38 73 LEU A N 1
ATOM 607 C CA . LEU A 1 73 ? -8.374 -4.699 2.859 1.00 96.38 73 LEU A CA 1
ATOM 608 C C . LEU A 1 73 ? -8.917 -5.919 3.588 1.00 96.38 73 LEU A C 1
ATOM 610 O O . LEU A 1 73 ? -8.723 -7.055 3.152 1.00 96.38 73 LEU A O 1
ATOM 614 N N . HIS A 1 74 ? -9.680 -5.679 4.650 1.00 95.88 74 HIS A N 1
ATOM 615 C CA . HIS A 1 74 ? -10.426 -6.731 5.323 1.00 95.88 74 HIS A CA 1
ATOM 616 C C . HIS A 1 74 ? -11.488 -7.347 4.395 1.00 95.88 74 HIS A C 1
ATOM 618 O O . HIS A 1 74 ? -12.305 -6.658 3.765 1.00 95.88 74 HIS A O 1
ATOM 624 N N . GLY A 1 75 ? -11.476 -8.680 4.318 1.00 92.44 75 GLY A N 1
ATOM 625 C CA . GLY A 1 75 ? -12.350 -9.470 3.448 1.00 92.44 75 GLY A CA 1
ATOM 626 C C . GLY A 1 75 ? -11.844 -9.641 2.012 1.00 92.44 75 GLY A C 1
ATOM 627 O O . GLY A 1 75 ? -12.584 -10.172 1.189 1.00 92.44 75 GLY A O 1
ATOM 628 N N . LEU A 1 76 ? -10.618 -9.206 1.695 1.00 93.50 76 LEU A N 1
ATOM 629 C CA . LEU A 1 76 ? -9.928 -9.563 0.452 1.00 93.50 76 LEU A CA 1
ATOM 630 C C . LEU A 1 76 ? -8.768 -10.534 0.728 1.00 93.50 76 LEU A C 1
ATOM 632 O O . LEU A 1 76 ? -8.209 -10.500 1.823 1.00 93.50 76 LEU A O 1
ATOM 636 N N . PRO A 1 77 ? -8.379 -11.374 -0.250 1.00 93.00 77 PRO A N 1
ATOM 637 C CA . PRO A 1 77 ? -7.214 -12.244 -0.114 1.00 93.00 77 PRO A CA 1
ATOM 638 C C . PR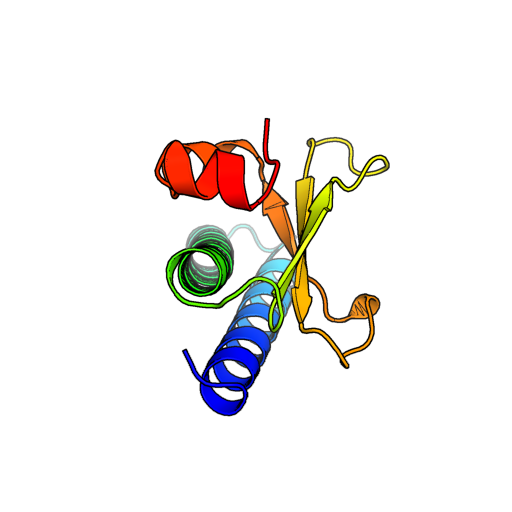O A 1 77 ? -5.908 -11.473 0.132 1.00 93.00 77 PRO A C 1
ATOM 640 O O . PRO A 1 77 ? -5.649 -10.455 -0.514 1.00 93.00 77 PRO A O 1
ATOM 643 N N . ASP A 1 78 ? -5.037 -12.011 0.991 1.00 89.81 78 ASP A N 1
ATOM 644 C CA . ASP A 1 78 ? -3.749 -11.392 1.348 1.00 89.81 78 ASP A CA 1
ATOM 645 C C . ASP A 1 78 ? -2.820 -11.196 0.139 1.00 89.81 78 ASP A C 1
ATOM 647 O O . ASP A 1 78 ? -2.047 -10.242 0.097 1.00 89.81 78 ASP A O 1
ATOM 651 N N . ASN A 1 79 ? -2.937 -12.024 -0.905 1.00 87.88 79 ASN A N 1
ATOM 652 C CA . ASN A 1 79 ? -2.159 -11.871 -2.140 1.00 87.88 79 ASN A CA 1
ATOM 653 C C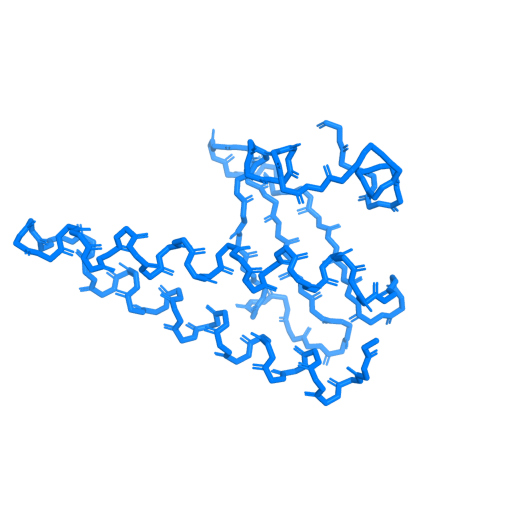 . ASN A 1 79 ? -2.535 -10.618 -2.963 1.00 87.88 79 ASN A C 1
ATOM 655 O O . ASN A 1 79 ? -1.838 -10.274 -3.925 1.00 87.88 79 ASN A O 1
ATOM 659 N N . LEU A 1 80 ? -3.624 -9.926 -2.609 1.00 90.62 80 LEU A N 1
ATOM 660 C CA . LEU A 1 80 ? -4.000 -8.631 -3.176 1.00 90.62 80 LEU A CA 1
ATOM 661 C C . LEU A 1 80 ? -3.391 -7.457 -2.406 1.00 90.62 80 LEU A C 1
ATOM 663 O O . LEU A 1 80 ? -3.380 -6.344 -2.935 1.00 90.62 80 LEU A O 1
ATOM 667 N N . ALA A 1 81 ? -2.842 -7.692 -1.212 1.00 94.62 81 ALA A N 1
ATOM 668 C CA . ALA A 1 81 ? -2.094 -6.682 -0.481 1.00 94.62 81 ALA A CA 1
ATOM 669 C C . ALA A 1 81 ? -0.853 -6.261 -1.269 1.00 94.62 81 ALA A C 1
ATOM 671 O O . ALA A 1 81 ? -0.282 -7.034 -2.045 1.00 94.62 81 ALA A O 1
ATOM 672 N N . ARG A 1 82 ? -0.438 -5.007 -1.113 1.00 95.06 82 ARG A N 1
ATOM 673 C CA . ARG A 1 82 ? 0.756 -4.493 -1.788 1.00 95.06 82 ARG A CA 1
ATOM 674 C C . ARG A 1 82 ? 1.705 -3.869 -0.795 1.00 95.06 82 ARG A C 1
ATOM 676 O O . ARG A 1 82 ? 1.284 -3.282 0.201 1.00 95.06 82 ARG A O 1
ATOM 683 N N . HIS A 1 83 ? 2.986 -4.000 -1.114 1.00 94.81 83 HIS A N 1
ATOM 684 C CA . HIS A 1 83 ? 4.055 -3.492 -0.280 1.00 94.81 83 HIS A CA 1
ATOM 685 C C . HIS A 1 83 ? 4.222 -1.987 -0.413 1.00 94.81 83 HIS A C 1
ATOM 687 O O . HIS A 1 83 ? 3.971 -1.431 -1.482 1.00 94.81 83 HIS A O 1
ATOM 693 N N . ILE A 1 84 ? 4.679 -1.343 0.647 1.00 95.25 84 ILE A N 1
ATOM 694 C CA . ILE A 1 84 ? 5.133 0.041 0.686 1.00 95.25 84 ILE A CA 1
ATOM 695 C C . ILE A 1 84 ? 6.382 0.109 1.582 1.00 95.25 84 ILE A C 1
ATOM 697 O O . ILE A 1 84 ? 6.435 -0.585 2.601 1.00 95.25 84 ILE A O 1
ATOM 701 N N . PRO A 1 85 ? 7.418 0.891 1.231 1.00 93.75 85 PRO A N 1
ATOM 702 C CA . PRO A 1 85 ? 8.612 0.994 2.060 1.00 93.75 85 PRO A CA 1
ATOM 703 C C . PRO A 1 85 ? 8.319 1.754 3.354 1.00 93.75 85 PRO A C 1
ATOM 705 O O . PRO A 1 85 ? 7.582 2.743 3.335 1.00 93.75 85 PRO A O 1
ATOM 708 N N . LEU A 1 86 ? 8.967 1.358 4.455 1.00 93.44 86 LEU A N 1
ATOM 709 C CA . LEU A 1 86 ? 8.861 2.061 5.738 1.00 93.44 86 LEU A CA 1
ATOM 710 C C . LEU A 1 86 ? 9.204 3.555 5.616 1.00 93.44 86 LEU A C 1
ATOM 712 O O . LEU A 1 86 ? 8.488 4.394 6.153 1.00 93.44 86 LEU A O 1
ATOM 716 N N . SER A 1 87 ? 10.240 3.903 4.849 1.00 93.44 87 SER A N 1
ATOM 717 C CA . SER A 1 87 ? 10.633 5.303 4.644 1.00 93.44 87 SER A CA 1
ATOM 718 C C . SER A 1 87 ? 9.520 6.146 4.015 1.00 93.44 87 SER A C 1
ATOM 720 O O . SER A 1 87 ? 9.324 7.295 4.400 1.00 93.44 87 SER A O 1
ATOM 722 N N . VAL A 1 88 ? 8.746 5.573 3.089 1.00 95.56 88 VAL A N 1
ATOM 723 C CA . VAL A 1 88 ? 7.618 6.265 2.450 1.00 95.56 88 VAL A CA 1
ATOM 724 C C . VAL A 1 88 ? 6.450 6.422 3.423 1.00 95.56 88 VAL A C 1
ATOM 726 O O . VAL A 1 88 ? 5.795 7.463 3.422 1.00 95.56 88 VAL A O 1
ATOM 729 N N . LEU A 1 89 ? 6.209 5.433 4.290 1.00 95.69 89 LEU A N 1
ATOM 730 C CA . LEU A 1 89 ? 5.222 5.543 5.368 1.00 95.69 89 LEU A CA 1
ATOM 731 C C . LEU A 1 89 ? 5.593 6.661 6.348 1.00 95.69 89 LEU A C 1
ATOM 733 O O . LEU A 1 89 ? 4.765 7.529 6.616 1.00 95.69 89 LEU A O 1
ATOM 737 N N . GLN A 1 90 ? 6.841 6.683 6.819 1.00 95.06 90 GLN A N 1
ATOM 738 C CA . GLN A 1 90 ? 7.340 7.676 7.777 1.00 95.06 90 GLN A CA 1
ATOM 739 C C . GLN A 1 90 ? 7.349 9.103 7.208 1.00 95.06 90 GLN A C 1
ATOM 741 O O . GLN A 1 90 ? 7.073 10.052 7.931 1.00 95.06 90 GLN A O 1
ATOM 746 N N . GLN A 1 91 ? 7.626 9.269 5.911 1.00 95.75 91 GLN A N 1
ATOM 747 C CA . GLN A 1 91 ? 7.539 10.572 5.237 1.00 95.75 91 GLN A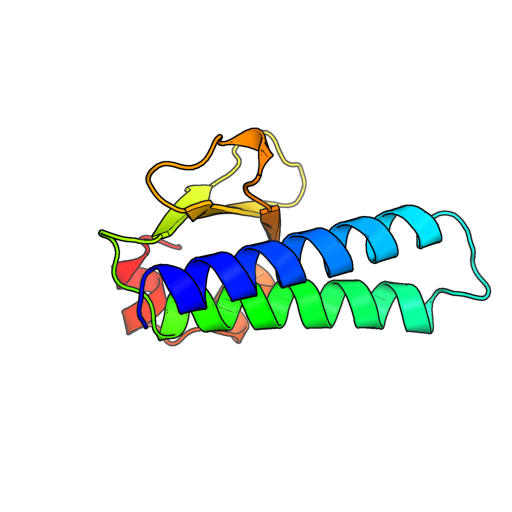 CA 1
ATOM 748 C C . GLN A 1 91 ? 6.094 10.986 4.930 1.00 95.75 91 GLN A C 1
ATOM 750 O O . GLN A 1 91 ? 5.790 12.173 4.824 1.00 95.75 91 GLN A O 1
ATOM 755 N N . GLY A 1 92 ? 5.211 10.011 4.708 1.00 96.50 92 GLY A N 1
ATOM 756 C CA . GLY A 1 92 ? 3.870 10.236 4.183 1.00 96.50 92 GLY A CA 1
ATOM 757 C C . GLY A 1 92 ? 2.778 10.393 5.239 1.00 96.50 92 GLY A C 1
ATOM 758 O O . GLY A 1 92 ? 1.727 10.957 4.915 1.00 96.50 92 GLY A O 1
ATOM 759 N N . LEU A 1 93 ? 2.989 9.893 6.459 1.00 97.56 93 LEU A N 1
ATOM 760 C CA . LEU A 1 93 ? 2.016 9.868 7.555 1.00 97.56 93 LEU A CA 1
ATOM 761 C C . LEU A 1 93 ? 2.469 10.745 8.727 1.00 97.56 93 LEU A C 1
ATOM 763 O O . LEU A 1 93 ? 3.662 10.917 8.960 1.00 97.56 93 LEU A O 1
ATOM 767 N N . SER A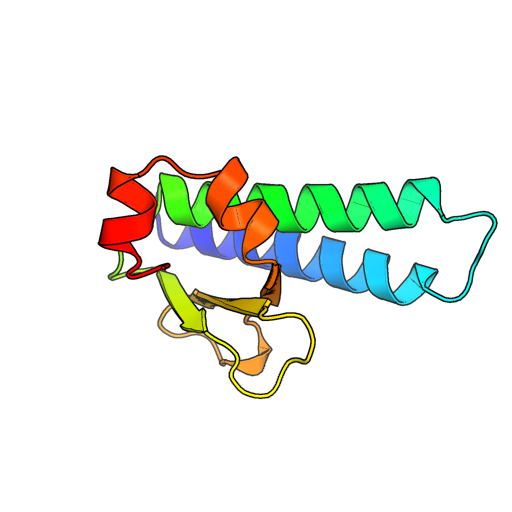 1 94 ? 1.508 11.288 9.481 1.00 97.12 94 SER A N 1
ATOM 768 C CA . SER A 1 94 ? 1.816 11.962 10.745 1.00 97.12 94 SER A CA 1
ATOM 769 C C . SER A 1 94 ? 2.209 10.947 11.818 1.00 97.12 94 SER A C 1
ATOM 771 O O . SER A 1 94 ? 1.924 9.752 11.702 1.00 97.12 94 SER A O 1
ATOM 773 N N . TYR A 1 95 ? 2.824 11.429 12.895 1.00 96.56 95 TYR A N 1
ATOM 774 C CA . TYR A 1 95 ? 3.218 10.590 14.024 1.00 96.56 95 TYR A CA 1
ATOM 775 C C . TYR A 1 95 ? 2.032 9.846 14.656 1.00 96.56 95 TYR A C 1
ATOM 777 O O . TYR A 1 95 ? 2.142 8.673 15.010 1.00 96.56 95 TYR A O 1
ATOM 785 N N . GLU A 1 96 ? 0.879 10.505 14.755 1.00 96.50 96 GLU A N 1
ATOM 786 C CA . GLU A 1 96 ? -0.354 9.930 15.293 1.00 96.50 96 GLU A CA 1
ATOM 787 C C . GLU A 1 96 ? -0.829 8.766 14.426 1.00 96.50 96 GLU A C 1
ATOM 789 O O . GLU A 1 96 ? -1.127 7.699 14.954 1.00 96.50 96 GLU A O 1
ATOM 794 N N . LEU A 1 97 ? -0.825 8.934 13.099 1.00 96.38 97 LEU A N 1
ATOM 795 C CA . LEU A 1 97 ? -1.207 7.872 12.170 1.00 96.38 97 LEU A CA 1
ATOM 796 C C . LEU A 1 97 ? -0.213 6.707 12.197 1.00 96.38 97 LEU A C 1
ATOM 798 O O . LEU A 1 97 ? -0.638 5.555 12.194 1.00 96.38 97 LEU A O 1
ATOM 802 N N . LEU A 1 98 ? 1.095 6.976 12.270 1.00 96.25 98 LEU A N 1
ATOM 803 C CA . LEU A 1 98 ? 2.104 5.921 12.428 1.00 96.25 98 LEU A CA 1
ATOM 804 C C . LEU A 1 98 ? 1.837 5.094 13.693 1.00 96.25 98 LEU A C 1
ATOM 806 O O . LEU A 1 98 ? 1.827 3.866 13.625 1.00 96.25 98 LEU A O 1
ATOM 810 N N . LYS A 1 99 ? 1.511 5.748 14.817 1.00 95.25 99 LYS A N 1
ATOM 811 C CA . LYS A 1 99 ? 1.093 5.065 16.051 1.00 95.25 99 LYS A CA 1
ATOM 812 C C . LYS A 1 99 ? -0.201 4.274 15.892 1.00 95.25 99 LYS A C 1
ATOM 814 O O . LYS A 1 99 ? -0.246 3.129 16.332 1.00 95.25 99 LYS A O 1
ATOM 819 N N . THR A 1 100 ? -1.234 4.852 15.274 1.00 94.06 100 THR A N 1
ATOM 820 C CA . THR A 1 100 ? -2.517 4.170 15.028 1.00 94.06 100 THR A CA 1
ATOM 821 C C . THR A 1 100 ? -2.311 2.861 14.272 1.00 94.06 100 THR A C 1
ATOM 823 O O . THR A 1 100 ? -2.902 1.845 14.627 1.00 94.06 100 THR A O 1
ATOM 826 N N . TRP A 1 101 ? -1.430 2.872 13.273 1.00 95.31 101 TRP A N 1
ATOM 827 C CA . TRP A 1 101 ? -1.112 1.706 12.451 1.00 95.31 101 TRP A CA 1
ATOM 828 C C . TRP A 1 101 ? 0.018 0.832 13.013 1.00 95.31 101 TRP A C 1
ATOM 830 O O . TRP A 1 101 ? 0.398 -0.145 12.373 1.00 95.31 101 TRP A O 1
ATOM 840 N N . GLN A 1 102 ? 0.544 1.160 14.199 1.00 94.00 102 GLN A N 1
ATOM 841 C CA . GLN A 1 102 ? 1.643 0.448 14.863 1.00 94.00 102 GLN A CA 1
ATOM 842 C C . GLN A 1 102 ? 2.916 0.343 14.000 1.00 94.00 102 GLN A C 1
ATOM 844 O O . GLN A 1 102 ? 3.634 -0.657 14.044 1.00 94.00 102 GLN A O 1
ATOM 849 N N . ILE A 1 103 ? 3.199 1.382 13.211 1.00 92.50 103 ILE A N 1
ATOM 850 C CA . ILE A 1 103 ? 4.393 1.497 12.370 1.00 92.50 103 ILE A CA 1
ATOM 851 C C . ILE A 1 103 ? 5.488 2.213 13.171 1.00 92.50 103 ILE A C 1
ATOM 853 O O . ILE A 1 103 ? 5.356 3.402 13.466 1.00 92.50 103 ILE A O 1
ATOM 857 N N . ASN A 1 104 ? 6.566 1.487 13.488 1.00 81.94 104 ASN A N 1
ATOM 858 C CA . ASN A 1 104 ? 7.771 1.994 14.160 1.00 81.94 104 ASN A CA 1
ATOM 859 C C . ASN A 1 104 ? 8.955 2.028 13.190 1.00 81.94 104 ASN A C 1
ATOM 861 O O . ASN A 1 104 ? 9.169 0.994 12.512 1.00 81.94 104 ASN A O 1
#

Radius of gyration: 13.51 Å; chains: 1; bounding box: 32×24×37 Å

Secondary structure (DSSP, 8-state):
--HHHHHHHHHHHHHHHHHHHHTTT-GGGHHHHHHHHHHHHHHHHHHHHHS-TTTEEEEE-TT-TT-EEEEEETTS-GGG-EEEEHHHHHHHS-HHHHHHTT--